Protein AF-A0A2M8GBT1-F1 (afdb_monomer_lite)

Structure (mmCIF, N/CA/C/O backbone):
data_AF-A0A2M8GBT1-F1
#
_entry.id   AF-A0A2M8GBT1-F1
#
loop_
_atom_site.group_PDB
_atom_site.id
_atom_site.type_symbol
_atom_site.label_atom_id
_atom_site.label_alt_id
_atom_site.label_comp_id
_atom_site.label_asym_id
_atom_site.label_entity_id
_atom_site.label_seq_id
_atom_site.pdbx_PDB_ins_code
_atom_site.Cartn_x
_atom_site.Cartn_y
_atom_site.Cartn_z
_atom_site.occupancy
_atom_site.B_iso_or_equiv
_atom_site.auth_seq_id
_atom_site.auth_comp_id
_atom_site.auth_asym_id
_atom_site.auth_atom_id
_atom_site.pdbx_PDB_model_num
ATOM 1 N N . LEU A 1 1 ? 0.405 2.127 -21.226 1.00 75.50 1 LEU A N 1
ATOM 2 C CA . LEU A 1 1 ? 1.006 2.205 -19.875 1.00 75.50 1 LEU A CA 1
ATOM 3 C C . LEU A 1 1 ? -0.031 2.572 -18.816 1.00 75.50 1 LEU A C 1
ATOM 5 O O . LEU A 1 1 ? -0.369 1.710 -18.023 1.00 75.50 1 LEU A O 1
ATOM 9 N N . TRP A 1 2 ? -0.563 3.800 -18.825 1.00 78.50 2 TRP A N 1
ATOM 10 C CA . TRP A 1 2 ? -1.449 4.311 -17.767 1.00 78.50 2 TRP A CA 1
ATOM 11 C C . TRP A 1 2 ? -2.732 3.501 -17.563 1.00 78.50 2 TRP A C 1
ATOM 13 O O . TRP A 1 2 ? -3.054 3.188 -16.425 1.00 78.50 2 TRP A O 1
ATOM 23 N N . GLU A 1 3 ? -3.402 3.089 -18.640 1.00 80.31 3 GLU A N 1
ATOM 24 C CA . GLU A 1 3 ? -4.624 2.271 -18.546 1.00 80.31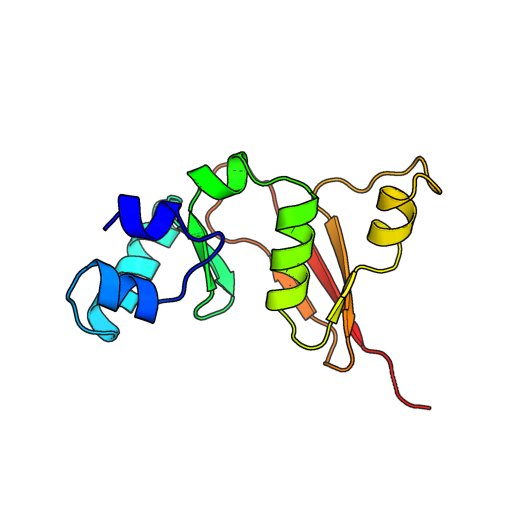 3 GLU A CA 1
ATOM 25 C C . GLU A 1 3 ? -4.373 0.926 -17.844 1.00 80.31 3 GLU A C 1
ATOM 27 O O . GLU A 1 3 ? -5.068 0.589 -16.895 1.00 80.31 3 GLU A O 1
ATOM 32 N N . LYS A 1 4 ? -3.276 0.235 -18.185 1.00 81.50 4 LYS A N 1
ATOM 33 C CA . LYS A 1 4 ? -2.888 -1.033 -17.539 1.00 81.50 4 LYS A CA 1
ATOM 34 C C . LYS A 1 4 ? -2.561 -0.888 -16.048 1.00 81.50 4 LYS A C 1
ATOM 36 O O . LYS A 1 4 ? -2.688 -1.847 -15.297 1.00 81.50 4 LYS A O 1
ATOM 41 N N . LEU A 1 5 ? -2.075 0.281 -15.625 1.00 82.19 5 LEU A N 1
ATOM 42 C CA . LEU A 1 5 ? -1.730 0.526 -14.223 1.00 82.19 5 LEU A CA 1
ATOM 43 C C . LEU A 1 5 ? -2.944 0.968 -13.396 1.00 82.19 5 LEU A C 1
ATOM 45 O O . LEU A 1 5 ? -2.978 0.684 -12.205 1.00 82.19 5 LEU A O 1
ATOM 49 N N . LYS A 1 6 ? -3.940 1.621 -14.011 1.00 83.50 6 LYS A N 1
ATOM 50 C CA . LYS A 1 6 ? -5.185 2.033 -13.339 1.00 83.50 6 LYS A CA 1
ATOM 51 C C . LYS A 1 6 ? -6.041 0.855 -12.878 1.00 83.50 6 LYS A C 1
ATOM 53 O O . LYS A 1 6 ? -6.753 0.979 -11.891 1.00 83.50 6 LYS A O 1
ATOM 58 N N . GLU A 1 7 ? -5.964 -0.272 -13.579 1.00 84.25 7 GLU A N 1
ATOM 59 C CA . GLU A 1 7 ? -6.699 -1.494 -13.230 1.00 84.25 7 GLU A CA 1
ATOM 60 C C . GLU A 1 7 ? -6.184 -2.157 -11.941 1.00 84.25 7 GLU A C 1
ATOM 62 O O . GLU A 1 7 ? -6.889 -2.962 -11.332 1.00 84.25 7 GLU A O 1
ATOM 67 N N . LYS A 1 8 ? -4.959 -1.832 -11.503 1.00 86.62 8 LYS A N 1
ATOM 68 C CA . LYS A 1 8 ? -4.327 -2.427 -10.321 1.00 86.62 8 LYS A CA 1
ATOM 69 C C . LYS A 1 8 ? -4.316 -1.448 -9.149 1.00 86.62 8 LYS A C 1
ATOM 71 O O . LYS A 1 8 ? -3.893 -0.307 -9.287 1.00 86.62 8 LYS A O 1
ATOM 76 N N . LEU A 1 9 ? -4.680 -1.935 -7.960 1.00 85.94 9 LEU A N 1
ATOM 77 C CA . LEU A 1 9 ? -4.644 -1.139 -6.724 1.00 85.94 9 LEU A CA 1
ATOM 78 C C . LEU A 1 9 ? -3.217 -0.697 -6.349 1.00 85.94 9 LEU A C 1
ATOM 80 O O . LEU A 1 9 ? -2.996 0.416 -5.882 1.00 85.94 9 LEU A O 1
ATOM 84 N N . PHE A 1 10 ? -2.245 -1.581 -6.556 1.00 89.50 10 PHE A N 1
ATOM 85 C CA . PHE A 1 10 ? -0.822 -1.317 -6.382 1.00 89.50 10 PHE A CA 1
ATOM 86 C C . PHE A 1 10 ? -0.031 -2.089 -7.435 1.00 89.50 10 PHE A C 1
ATOM 88 O O . PHE A 1 10 ? -0.515 -3.072 -8.000 1.00 89.50 10 PHE A O 1
ATOM 95 N N . PHE A 1 11 ? 1.191 -1.645 -7.697 1.00 91.50 11 PHE A N 1
ATOM 96 C CA . PHE A 1 11 ? 2.049 -2.237 -8.713 1.00 91.50 11 PHE A CA 1
ATOM 97 C C . PHE A 1 11 ? 3.524 -2.208 -8.304 1.00 91.50 11 PHE A C 1
ATOM 99 O O . PHE A 1 11 ? 3.974 -1.398 -7.484 1.00 91.50 11 PHE A O 1
ATOM 106 N N . SER A 1 12 ? 4.273 -3.129 -8.896 1.00 91.44 12 SER A N 1
ATOM 107 C CA . SER A 1 12 ? 5.716 -3.285 -8.751 1.00 91.44 12 SER A CA 1
ATOM 108 C C . SER A 1 12 ? 6.469 -2.622 -9.911 1.00 91.44 12 SER A C 1
ATOM 110 O O . SER A 1 12 ? 5.892 -2.209 -10.918 1.00 91.44 12 SER A O 1
ATOM 112 N N . THR A 1 13 ? 7.792 -2.530 -9.809 1.00 89.56 13 THR A N 1
ATOM 113 C CA . THR A 1 13 ? 8.652 -2.070 -10.910 1.00 89.56 13 THR A CA 1
ATOM 114 C C . THR A 1 13 ? 8.612 -3.027 -12.095 1.00 89.56 13 THR A C 1
ATOM 116 O O . THR A 1 13 ? 8.775 -2.590 -13.231 1.00 89.56 13 THR A O 1
ATOM 119 N N . GLU A 1 14 ? 8.368 -4.314 -11.845 1.00 89.38 14 GLU A N 1
ATOM 120 C CA . GLU A 1 14 ? 8.205 -5.331 -12.888 1.00 89.38 14 GLU A CA 1
ATOM 121 C C . GLU A 1 14 ? 6.909 -5.106 -13.669 1.00 89.38 14 GLU A C 1
ATOM 123 O O . GLU A 1 14 ? 6.915 -5.142 -14.895 1.00 89.38 14 GLU A O 1
ATOM 128 N N . ASP A 1 15 ? 5.814 -4.761 -12.984 1.00 89.50 15 ASP A N 1
ATOM 129 C CA . ASP A 1 15 ? 4.557 -4.388 -13.642 1.00 89.50 15 ASP A CA 1
ATOM 130 C C . ASP A 1 15 ? 4.734 -3.172 -14.559 1.00 89.50 15 ASP A C 1
ATOM 132 O O . ASP A 1 15 ? 4.188 -3.139 -15.662 1.00 89.50 15 ASP A O 1
ATOM 136 N N . VAL A 1 16 ? 5.525 -2.184 -14.129 1.00 89.06 16 VAL A N 1
ATOM 137 C CA . VAL A 1 16 ? 5.847 -1.005 -14.947 1.00 89.06 16 VAL A CA 1
ATOM 138 C C . VAL A 1 16 ? 6.703 -1.391 -16.148 1.00 89.06 16 VAL A C 1
ATOM 140 O O . VAL A 1 16 ? 6.413 -0.938 -17.253 1.00 89.06 16 VAL A O 1
ATOM 143 N N . ALA A 1 17 ? 7.717 -2.242 -15.960 1.00 89.62 17 ALA A N 1
ATOM 144 C CA . ALA A 1 17 ? 8.546 -2.747 -17.053 1.00 89.62 17 ALA A CA 1
ATOM 145 C C . ALA A 1 17 ? 7.690 -3.476 -18.104 1.00 89.62 17 ALA A C 1
ATOM 147 O O . ALA A 1 17 ? 7.750 -3.138 -19.286 1.00 89.62 17 ALA A O 1
ATOM 148 N N . ASN A 1 18 ? 6.808 -4.375 -17.657 1.00 88.31 18 ASN A N 1
ATOM 149 C CA . ASN A 1 18 ? 5.888 -5.133 -18.507 1.00 88.31 18 ASN A CA 1
ATOM 150 C C . ASN A 1 18 ? 4.874 -4.232 -19.227 1.00 88.31 18 ASN A C 1
ATOM 152 O O . ASN A 1 18 ? 4.570 -4.432 -20.403 1.00 88.31 18 ASN A O 1
ATOM 156 N N . ALA A 1 19 ? 4.339 -3.217 -18.547 1.00 87.25 19 ALA A N 1
ATOM 157 C CA . ALA A 1 19 ? 3.362 -2.305 -19.133 1.00 87.25 19 ALA A CA 1
ATOM 158 C C . ALA A 1 19 ? 3.984 -1.269 -20.089 1.00 87.25 19 ALA A C 1
ATOM 160 O O . ALA A 1 19 ? 3.268 -0.740 -20.947 1.00 87.25 19 ALA A O 1
ATOM 161 N N . ALA A 1 20 ? 5.276 -0.961 -19.928 1.00 83.38 20 ALA A N 1
ATOM 162 C CA . ALA A 1 20 ? 6.036 -0.035 -20.767 1.00 83.38 20 ALA A CA 1
ATOM 163 C C . ALA A 1 20 ? 6.837 -0.731 -21.885 1.00 83.38 20 ALA A C 1
ATOM 165 O O . ALA A 1 20 ? 7.283 -0.048 -22.801 1.00 83.38 20 ALA A O 1
ATOM 166 N N . GLY A 1 21 ? 7.012 -2.057 -21.824 1.00 81.62 21 GLY A N 1
ATOM 167 C CA . GLY A 1 21 ? 7.836 -2.821 -22.769 1.00 81.62 21 GLY A CA 1
ATOM 168 C C . GLY A 1 21 ? 9.344 -2.590 -22.601 1.00 81.62 21 GLY A C 1
ATOM 169 O O . GLY A 1 21 ? 10.082 -2.679 -23.576 1.00 81.62 21 GLY A O 1
ATOM 170 N N . GLY A 1 22 ? 9.796 -2.236 -21.391 1.00 80.44 22 GLY A N 1
ATOM 171 C CA . GLY A 1 22 ? 11.192 -1.886 -21.090 1.00 80.44 22 GLY A CA 1
ATOM 172 C C . GLY A 1 22 ? 11.902 -2.886 -20.171 1.00 80.44 22 GLY A C 1
ATOM 173 O O . GLY A 1 22 ? 11.320 -3.871 -19.725 1.00 80.44 22 GLY A O 1
ATOM 174 N N . THR A 1 23 ? 13.169 -2.611 -19.840 1.00 85.62 23 THR A N 1
ATOM 175 C CA . THR A 1 23 ? 13.955 -3.410 -18.877 1.00 85.62 23 THR A CA 1
ATOM 176 C C . THR A 1 23 ? 13.664 -3.003 -17.428 1.00 85.62 23 THR A C 1
ATOM 178 O O . THR A 1 23 ? 13.294 -1.856 -17.157 1.00 85.62 23 THR A O 1
ATOM 181 N N . GLY A 1 24 ? 13.892 -3.905 -16.465 1.00 83.94 24 GLY A N 1
ATOM 182 C CA . GLY A 1 24 ? 13.672 -3.626 -15.036 1.00 83.94 24 GLY A CA 1
ATOM 183 C C . GLY A 1 24 ? 14.480 -2.436 -14.492 1.00 83.94 24 GLY A C 1
ATOM 184 O O . GLY A 1 24 ? 14.008 -1.694 -13.629 1.00 83.94 24 GLY A O 1
ATOM 185 N N . GLU A 1 25 ? 15.672 -2.187 -15.032 1.00 86.12 25 GLU A N 1
ATOM 186 C CA . GLU A 1 25 ? 16.515 -1.038 -14.672 1.00 86.12 25 GLU A CA 1
ATOM 187 C C . GLU A 1 25 ? 15.901 0.284 -15.141 1.00 86.12 25 GLU A C 1
ATOM 189 O O . GLU A 1 25 ? 15.772 1.232 -14.360 1.00 86.12 25 GLU A O 1
ATOM 194 N N . SER A 1 26 ? 15.437 0.326 -16.394 1.00 87.06 26 SER A N 1
ATOM 195 C CA . SER A 1 26 ? 14.746 1.495 -16.942 1.00 87.06 26 SER A CA 1
ATOM 196 C C . SER A 1 26 ? 13.459 1.801 -16.166 1.00 87.06 26 SER A C 1
ATOM 198 O O . SER A 1 26 ? 13.188 2.960 -15.839 1.00 87.06 26 SER A O 1
ATOM 200 N N . ALA A 1 27 ? 12.720 0.761 -15.763 1.00 88.06 27 ALA A N 1
ATOM 201 C CA . ALA A 1 27 ? 11.511 0.887 -14.959 1.00 88.06 27 ALA A CA 1
ATOM 202 C C . ALA A 1 27 ? 11.800 1.411 -13.544 1.00 88.06 27 ALA A C 1
ATOM 204 O O . ALA A 1 27 ? 11.043 2.237 -13.034 1.00 88.06 27 ALA A O 1
ATOM 205 N N . ASN A 1 28 ? 12.912 1.012 -12.920 1.00 88.25 28 ASN A N 1
ATOM 206 C CA . ASN A 1 28 ? 13.334 1.545 -11.620 1.00 88.25 28 ASN A CA 1
ATOM 207 C C . ASN A 1 28 ? 13.628 3.050 -11.675 1.00 88.25 28 ASN A C 1
ATOM 209 O O . ASN A 1 28 ? 13.183 3.816 -10.807 1.00 88.25 28 ASN A O 1
ATOM 213 N N . VAL A 1 29 ? 14.352 3.489 -12.708 1.00 89.56 29 VAL A N 1
ATOM 214 C CA . VAL A 1 29 ? 14.639 4.912 -12.933 1.00 89.56 29 VAL A CA 1
ATOM 215 C C . VAL A 1 29 ? 13.342 5.673 -13.207 1.00 89.56 29 VAL A C 1
ATOM 217 O O . VAL A 1 29 ? 13.121 6.736 -12.623 1.00 89.56 29 VAL A O 1
ATOM 220 N N . PHE A 1 30 ? 12.453 5.111 -14.029 1.00 89.44 30 PHE A N 1
ATOM 221 C CA . PHE A 1 30 ? 11.135 5.674 -14.310 1.00 89.44 30 PHE A CA 1
ATOM 222 C C . PHE A 1 30 ? 10.316 5.840 -13.024 1.00 89.44 30 PHE A C 1
ATOM 224 O O . PHE A 1 30 ? 9.921 6.957 -12.692 1.00 89.44 30 PHE A O 1
ATOM 231 N N . CYS A 1 31 ? 10.154 4.781 -12.228 1.00 88.88 31 CYS A N 1
ATOM 232 C CA . CYS A 1 31 ? 9.418 4.831 -10.964 1.00 88.88 31 CYS A CA 1
ATOM 233 C C . CYS A 1 31 ? 9.990 5.886 -10.014 1.00 88.88 31 CYS A C 1
ATOM 235 O O . CYS A 1 31 ? 9.240 6.625 -9.385 1.00 88.88 31 CYS A O 1
ATOM 237 N N . SER A 1 32 ? 11.317 6.006 -9.943 1.00 88.31 32 SER A N 1
ATOM 238 C CA . SER A 1 32 ? 11.981 7.004 -9.100 1.00 88.31 32 SER A CA 1
ATOM 239 C C . SER A 1 32 ? 11.721 8.440 -9.569 1.00 88.31 32 SER A C 1
ATOM 241 O O . SER A 1 32 ? 11.491 9.322 -8.743 1.00 88.31 32 SER A O 1
ATOM 243 N N . ARG A 1 33 ? 11.720 8.690 -10.886 1.00 88.94 33 ARG A N 1
ATOM 244 C CA . ARG A 1 33 ? 11.405 10.009 -11.465 1.00 88.94 33 ARG A CA 1
ATOM 245 C C . ARG A 1 33 ? 9.948 10.400 -11.215 1.00 88.94 33 ARG A C 1
ATOM 247 O O . ARG A 1 33 ? 9.686 11.513 -10.766 1.00 88.94 33 ARG A O 1
ATOM 254 N N . TYR A 1 34 ? 9.009 9.487 -11.453 1.00 88.19 34 TYR A N 1
ATOM 255 C CA . TYR A 1 34 ? 7.582 9.751 -11.250 1.00 88.19 34 TYR A CA 1
ATOM 256 C C . TYR A 1 34 ? 7.193 9.817 -9.771 1.00 88.19 34 TYR A C 1
ATOM 258 O O . TYR A 1 34 ? 6.311 10.598 -9.419 1.00 88.19 34 TYR A O 1
ATOM 266 N N . ALA A 1 35 ? 7.907 9.103 -8.894 1.00 87.88 35 ALA A N 1
ATOM 267 C CA . ALA A 1 35 ? 7.748 9.253 -7.451 1.00 87.88 35 ALA A CA 1
ATOM 268 C C . ALA A 1 35 ? 8.199 10.632 -6.954 1.00 87.88 35 ALA A C 1
ATOM 270 O O . ALA A 1 35 ? 7.535 11.231 -6.115 1.00 87.88 35 ALA A O 1
ATOM 271 N N . LYS A 1 36 ? 9.281 11.189 -7.518 1.00 86.06 36 LYS A N 1
ATOM 272 C CA . LYS A 1 36 ? 9.691 12.576 -7.231 1.00 86.06 36 LYS A CA 1
ATOM 273 C C . LYS A 1 36 ? 8.674 13.608 -7.729 1.00 86.06 36 LYS A C 1
ATOM 275 O O . LYS A 1 36 ? 8.532 14.656 -7.113 1.00 86.06 36 LYS A O 1
ATOM 280 N N . LYS A 1 37 ? 7.978 13.325 -8.836 1.00 86.50 37 LYS A N 1
ATOM 281 C CA . LYS A 1 37 ? 6.940 14.208 -9.397 1.00 86.50 37 LYS A CA 1
ATOM 282 C C . LYS A 1 37 ? 5.628 14.186 -8.589 1.00 86.50 37 LYS A C 1
ATOM 284 O O . LYS A 1 37 ? 4.832 15.115 -8.721 1.00 86.50 37 LYS A O 1
ATOM 289 N N . GLY A 1 38 ? 5.422 13.148 -7.777 1.00 83.94 38 GLY A N 1
ATOM 290 C CA . GLY A 1 38 ? 4.225 12.916 -6.961 1.00 83.94 38 GLY A CA 1
ATOM 291 C C . GLY A 1 38 ? 3.147 12.060 -7.630 1.00 83.94 38 GLY A C 1
ATOM 292 O O . GLY A 1 38 ? 2.222 11.617 -6.969 1.00 83.94 38 GLY A O 1
ATOM 293 N N . THR A 1 39 ? 3.307 11.726 -8.915 1.00 87.88 39 THR A N 1
ATOM 294 C CA . THR A 1 39 ? 2.350 10.877 -9.649 1.00 87.88 39 THR A CA 1
ATOM 295 C C . THR A 1 39 ? 2.329 9.440 -9.123 1.00 87.88 39 THR A C 1
ATOM 297 O O . THR A 1 39 ? 1.290 8.780 -9.149 1.00 87.88 39 THR A O 1
ATOM 300 N N . PHE A 1 40 ? 3.485 8.942 -8.669 1.00 89.94 40 PHE A N 1
ATOM 301 C CA . PHE A 1 40 ? 3.600 7.646 -8.006 1.00 89.94 40 PHE A CA 1
ATOM 302 C C . PHE A 1 40 ? 3.870 7.839 -6.522 1.00 89.94 40 PHE A C 1
ATOM 304 O O . PHE A 1 40 ? 4.853 8.460 -6.128 1.00 89.94 40 PHE A O 1
ATOM 311 N N . ILE A 1 41 ? 3.038 7.225 -5.700 1.00 88.81 41 ILE A N 1
ATOM 312 C CA . ILE A 1 41 ? 3.203 7.204 -4.257 1.00 88.81 41 ILE A CA 1
ATOM 313 C C . ILE A 1 41 ? 3.951 5.928 -3.906 1.00 88.81 41 ILE A C 1
ATOM 315 O O . ILE A 1 41 ? 3.505 4.815 -4.196 1.00 88.81 41 ILE A O 1
ATOM 319 N N . LYS A 1 42 ? 5.126 6.089 -3.301 1.00 89.31 42 LYS A N 1
ATOM 320 C CA . LYS A 1 42 ? 5.961 4.967 -2.875 1.00 89.31 42 LYS A CA 1
ATOM 321 C C . LYS A 1 42 ? 5.646 4.628 -1.425 1.00 89.31 42 LYS A C 1
ATOM 323 O O . LYS A 1 42 ? 5.875 5.452 -0.543 1.00 89.31 42 LYS A O 1
ATOM 328 N N . LEU A 1 43 ? 5.210 3.393 -1.184 1.00 87.06 43 LEU A N 1
ATOM 329 C CA . LEU A 1 43 ? 4.923 2.890 0.167 1.00 87.06 43 LEU A CA 1
ATOM 330 C C . LEU A 1 43 ? 6.058 2.023 0.716 1.00 87.06 43 LEU A C 1
ATOM 332 O O . LEU A 1 43 ? 6.410 2.098 1.889 1.00 87.06 43 LEU A O 1
ATOM 336 N N . LYS A 1 44 ? 6.670 1.208 -0.151 1.00 87.56 44 LYS A N 1
ATOM 337 C CA . LYS A 1 44 ? 7.797 0.325 0.177 1.00 87.56 44 LYS A CA 1
ATOM 338 C C . LYS A 1 44 ? 8.686 0.149 -1.055 1.00 87.56 44 LYS A C 1
ATOM 340 O O . LYS A 1 44 ? 8.361 0.586 -2.159 1.00 87.56 44 LYS A O 1
ATOM 345 N N . LYS A 1 45 ? 9.860 -0.464 -0.885 1.00 86.62 45 LYS A N 1
ATOM 346 C CA . LYS A 1 45 ? 10.656 -0.939 -2.025 1.00 86.62 45 LYS A CA 1
ATOM 347 C C . LYS A 1 45 ? 9.787 -1.861 -2.888 1.00 86.62 45 LYS A C 1
ATOM 349 O O . LYS A 1 45 ? 9.174 -2.778 -2.353 1.00 86.62 45 LYS A O 1
ATOM 354 N N . ASN A 1 46 ? 9.778 -1.609 -4.195 1.00 89.00 46 ASN A N 1
ATOM 355 C CA . ASN A 1 46 ? 8.994 -2.361 -5.175 1.00 89.00 46 ASN A CA 1
ATOM 356 C C . ASN A 1 46 ? 7.464 -2.319 -4.956 1.00 89.00 46 ASN A C 1
ATOM 358 O O . ASN A 1 46 ? 6.761 -3.220 -5.396 1.00 89.00 46 ASN A O 1
ATOM 362 N N . PHE A 1 47 ? 6.950 -1.297 -4.259 1.00 90.12 47 PHE A N 1
ATOM 363 C CA . PHE A 1 47 ? 5.521 -1.157 -3.975 1.00 90.12 47 PHE A CA 1
ATOM 364 C C . PHE A 1 47 ? 5.069 0.291 -4.176 1.00 90.12 47 PHE A C 1
ATOM 366 O O . PHE A 1 47 ? 5.440 1.187 -3.402 1.00 90.12 47 PHE A O 1
ATOM 373 N N . TYR A 1 48 ? 4.273 0.501 -5.222 1.00 91.00 48 TYR A N 1
ATOM 374 C CA . TYR A 1 48 ? 3.844 1.812 -5.694 1.00 91.00 48 TYR A CA 1
ATOM 375 C C . TYR A 1 48 ? 2.335 1.849 -5.937 1.00 91.00 48 TYR A C 1
ATOM 377 O O . TYR A 1 48 ? 1.724 0.837 -6.278 1.00 91.00 48 TYR A O 1
ATOM 385 N N . ILE A 1 49 ? 1.750 3.033 -5.772 1.00 91.06 49 ILE A N 1
ATOM 386 C CA . ILE A 1 49 ? 0.341 3.331 -6.053 1.00 91.06 49 ILE A CA 1
ATOM 387 C C . ILE A 1 49 ? 0.275 4.611 -6.892 1.00 91.06 49 ILE A C 1
ATOM 389 O O . ILE A 1 49 ? 1.131 5.486 -6.755 1.00 91.06 49 ILE A O 1
ATOM 393 N N . LEU A 1 50 ? -0.711 4.730 -7.785 1.00 90.12 50 LEU A N 1
ATOM 394 C CA . LEU A 1 50 ? -0.960 5.992 -8.486 1.00 90.12 50 LEU A CA 1
ATOM 395 C C . LEU A 1 50 ? -1.653 6.990 -7.561 1.00 90.12 50 LEU A C 1
ATOM 397 O O . LEU A 1 50 ? -2.614 6.637 -6.887 1.00 90.12 50 LEU A O 1
ATOM 401 N N . GLU A 1 51 ? -1.244 8.253 -7.630 1.00 88.06 51 GLU A N 1
ATOM 402 C CA . GLU A 1 51 ? -1.895 9.374 -6.934 1.00 88.06 51 GLU A CA 1
ATOM 403 C C . GLU A 1 51 ? -3.419 9.397 -7.153 1.00 88.06 51 GLU A C 1
ATOM 405 O O . GLU A 1 51 ? -4.187 9.457 -6.200 1.00 88.06 51 GLU A O 1
ATOM 410 N N . GLN A 1 52 ? -3.872 9.197 -8.394 1.00 87.06 52 GLN A N 1
ATOM 411 C CA . GLN A 1 52 ? -5.302 9.169 -8.733 1.00 87.06 52 GLN A CA 1
ATOM 412 C C . GLN A 1 52 ? -6.082 8.029 -8.063 1.00 87.06 52 GLN A C 1
ATOM 414 O O . GLN A 1 52 ? -7.269 8.177 -7.783 1.00 87.06 52 GLN A O 1
ATOM 419 N N . ILE A 1 53 ? -5.441 6.874 -7.865 1.00 88.19 53 ILE A N 1
ATOM 420 C CA . ILE A 1 53 ? -6.061 5.731 -7.183 1.00 88.19 53 ILE A CA 1
ATOM 421 C C . ILE A 1 53 ? -6.073 6.011 -5.687 1.00 88.19 53 ILE A C 1
ATOM 423 O O . ILE A 1 53 ? -7.093 5.821 -5.043 1.00 88.19 53 ILE A O 1
ATOM 427 N N . TRP A 1 54 ? -4.967 6.529 -5.157 1.00 86.94 54 TRP A N 1
ATOM 428 C CA . TRP A 1 54 ? -4.827 6.875 -3.751 1.00 86.94 54 TRP A CA 1
ATOM 429 C C . TRP A 1 54 ? -5.899 7.841 -3.251 1.00 86.94 54 TRP A C 1
ATOM 431 O O . TRP A 1 54 ? -6.491 7.597 -2.207 1.00 86.94 54 TRP A O 1
ATOM 441 N N . GLU A 1 55 ? -6.185 8.902 -4.007 1.00 84.56 55 GLU A N 1
ATOM 442 C CA . GLU A 1 55 ? -7.236 9.871 -3.664 1.00 84.56 55 GLU A CA 1
ATOM 443 C C . GLU A 1 55 ? -8.644 9.261 -3.684 1.00 84.56 55 GLU A C 1
ATOM 445 O O . GLU A 1 55 ? -9.548 9.750 -3.010 1.00 84.56 55 GLU A O 1
ATOM 450 N N . ARG A 1 56 ? -8.840 8.189 -4.459 1.00 87.56 56 ARG A N 1
ATOM 451 C CA . ARG A 1 56 ? -10.118 7.477 -4.588 1.00 87.56 56 ARG A CA 1
ATOM 452 C C . ARG A 1 56 ? -10.202 6.237 -3.701 1.00 87.56 56 ARG A C 1
ATOM 454 O O . ARG A 1 56 ? -11.267 5.625 -3.644 1.00 87.56 56 ARG A O 1
ATOM 461 N N . CYS A 1 57 ? -9.108 5.862 -3.037 1.00 87.12 57 CYS A N 1
ATOM 462 C CA . CYS A 1 57 ? -9.041 4.653 -2.235 1.00 87.12 57 CYS A CA 1
ATOM 463 C C . CYS A 1 57 ? -10.046 4.722 -1.090 1.00 87.12 57 CYS A C 1
ATOM 465 O O . CYS A 1 57 ? -10.065 5.641 -0.271 1.00 87.12 57 CYS A O 1
ATOM 467 N N . THR A 1 58 ? -10.847 3.674 -0.995 1.00 88.56 58 THR A N 1
ATOM 468 C CA . THR A 1 58 ? -11.731 3.449 0.141 1.00 88.56 58 THR A CA 1
ATOM 469 C C . THR A 1 58 ? -10.953 2.884 1.331 1.00 88.56 58 THR A C 1
ATOM 471 O O . THR A 1 58 ? -9.883 2.288 1.190 1.00 88.56 58 THR A O 1
ATOM 474 N N . GLN A 1 59 ? -11.530 2.976 2.531 1.00 85.56 59 GLN A N 1
ATOM 475 C CA . GLN A 1 59 ? -10.947 2.388 3.746 1.00 85.56 59 GLN A CA 1
ATOM 476 C C . GLN A 1 59 ? -10.612 0.891 3.578 1.00 85.56 59 GLN A C 1
ATOM 478 O O . GLN A 1 59 ? -9.559 0.424 4.009 1.00 85.56 59 GLN A O 1
ATOM 483 N N . ARG A 1 60 ? -11.480 0.132 2.893 1.00 87.81 60 ARG A N 1
ATOM 484 C CA . ARG A 1 60 ? -11.268 -1.301 2.620 1.00 87.81 60 ARG A CA 1
ATOM 485 C C . ARG A 1 60 ? -10.055 -1.555 1.728 1.00 87.81 60 ARG A C 1
ATOM 487 O O . ARG A 1 60 ? -9.385 -2.574 1.878 1.00 87.81 60 ARG A O 1
ATOM 494 N N . GLU A 1 61 ? -9.772 -0.661 0.790 1.00 90.44 61 GLU A N 1
ATOM 495 C CA . GLU A 1 61 ? -8.590 -0.762 -0.063 1.00 90.44 61 GLU A CA 1
ATOM 496 C C . GLU A 1 61 ? -7.319 -0.441 0.716 1.00 90.44 61 GLU A C 1
ATOM 498 O O . GLU A 1 61 ? -6.332 -1.165 0.581 1.00 90.44 61 GLU A O 1
ATOM 503 N N . PHE A 1 62 ? -7.363 0.540 1.620 1.00 87.88 62 PHE A N 1
ATOM 504 C CA . PHE A 1 62 ? -6.258 0.789 2.543 1.00 87.88 62 PHE A CA 1
ATOM 505 C C . PHE A 1 62 ? -5.981 -0.392 3.470 1.00 87.88 62 PHE A C 1
ATOM 507 O O . PHE A 1 62 ? -4.819 -0.731 3.679 1.00 87.88 62 PHE A O 1
ATOM 514 N N . PHE A 1 63 ? -7.013 -1.095 3.940 1.00 88.94 63 PHE A N 1
ATOM 515 C CA . PHE A 1 63 ? -6.829 -2.343 4.684 1.00 88.94 63 PHE A CA 1
ATOM 516 C C . PHE A 1 63 ? -6.115 -3.419 3.860 1.00 88.94 63 PHE A C 1
ATOM 518 O O . PHE A 1 63 ? -5.214 -4.089 4.366 1.00 88.94 63 PHE A O 1
ATOM 525 N N . LYS A 1 64 ? -6.459 -3.567 2.573 1.00 90.06 64 LYS A N 1
ATOM 526 C CA . LYS A 1 64 ? -5.737 -4.483 1.676 1.00 90.06 64 L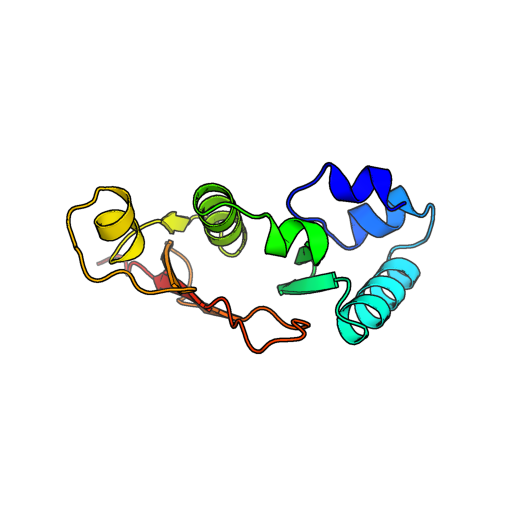YS A CA 1
ATOM 527 C C . LYS A 1 64 ? -4.272 -4.068 1.546 1.00 90.06 64 LYS A C 1
ATOM 529 O O . LYS A 1 64 ? -3.392 -4.904 1.722 1.00 90.06 64 LYS A O 1
ATOM 534 N N . ILE A 1 65 ? -4.010 -2.788 1.282 1.00 89.44 65 ILE A N 1
ATOM 535 C CA . ILE A 1 65 ? -2.651 -2.247 1.145 1.00 89.44 65 ILE A CA 1
ATOM 536 C C . ILE A 1 65 ? -1.833 -2.495 2.419 1.00 89.44 65 ILE A C 1
ATOM 538 O O . ILE A 1 65 ? -0.714 -2.998 2.332 1.00 89.44 65 ILE A O 1
ATOM 542 N N . ALA A 1 66 ? -2.397 -2.207 3.594 1.00 87.31 66 ALA A N 1
ATOM 543 C CA . ALA A 1 66 ? -1.750 -2.441 4.881 1.00 87.31 66 ALA A CA 1
ATOM 544 C C . ALA A 1 66 ? -1.372 -3.918 5.074 1.00 87.31 66 ALA A C 1
ATOM 546 O O . ALA A 1 66 ? -0.225 -4.209 5.414 1.00 87.31 66 ALA A O 1
ATOM 547 N N . ASN A 1 67 ? -2.279 -4.845 4.745 1.00 88.81 67 ASN A N 1
ATOM 548 C CA . ASN A 1 67 ? -1.992 -6.279 4.817 1.00 88.81 67 ASN A CA 1
ATOM 549 C C . ASN A 1 67 ? -0.854 -6.703 3.867 1.00 88.81 67 ASN A C 1
ATOM 551 O O . ASN A 1 67 ? 0.017 -7.493 4.239 1.00 88.81 67 ASN A O 1
ATOM 555 N N . PHE A 1 68 ? -0.823 -6.165 2.642 1.00 88.94 68 PHE A N 1
ATOM 556 C CA . PHE A 1 68 ? 0.211 -6.500 1.653 1.00 88.94 68 PHE A CA 1
ATOM 557 C C . PHE A 1 68 ? 1.590 -5.906 1.967 1.00 88.94 68 PHE A C 1
ATOM 559 O O . PHE A 1 68 ? 2.607 -6.466 1.549 1.00 88.94 68 PHE A O 1
ATOM 566 N N . LEU A 1 69 ? 1.668 -4.804 2.718 1.00 87.50 69 LEU A N 1
ATOM 567 C CA . LEU A 1 69 ? 2.954 -4.205 3.090 1.00 87.50 69 LEU A CA 1
ATOM 568 C C . LEU A 1 69 ? 3.788 -5.117 3.999 1.00 87.50 69 LEU A C 1
ATOM 570 O O . LEU A 1 69 ? 5.028 -5.117 3.904 1.00 87.50 69 LEU A O 1
ATOM 574 N N . GLN A 1 70 ? 3.125 -5.931 4.824 1.00 84.56 70 GLN A N 1
ATOM 575 C CA . GLN A 1 70 ? 3.767 -6.835 5.772 1.00 84.56 70 GLN A CA 1
ATOM 576 C C . GLN A 1 70 ? 3.027 -8.172 5.875 1.00 84.56 70 GLN A C 1
ATOM 578 O O . GLN A 1 70 ? 2.132 -8.335 6.686 1.00 84.56 70 GLN A O 1
ATOM 583 N N . VAL A 1 71 ? 3.430 -9.171 5.092 1.00 86.06 71 VAL A N 1
ATOM 584 C CA . VAL A 1 71 ? 2.807 -10.508 5.115 1.00 86.06 71 VAL A CA 1
ATOM 585 C C . VAL A 1 71 ? 3.569 -11.461 6.065 1.00 86.06 71 VAL A C 1
ATOM 587 O O . VAL A 1 71 ? 4.807 -11.484 6.021 1.00 86.06 71 VAL A O 1
ATOM 590 N N . PRO A 1 72 ? 2.890 -12.291 6.889 1.00 86.31 72 PRO A N 1
ATOM 591 C CA . PRO A 1 72 ? 1.447 -12.311 7.155 1.00 86.31 72 PRO A CA 1
ATOM 592 C C . PRO A 1 72 ? 1.049 -11.238 8.181 1.00 86.31 72 PRO A C 1
ATOM 594 O O . PRO A 1 72 ? 1.637 -11.175 9.261 1.00 86.31 72 PRO A O 1
ATOM 597 N N . SER A 1 73 ? 0.039 -10.425 7.867 1.00 87.06 73 SER A N 1
ATOM 598 C CA . SER A 1 73 ? -0.578 -9.483 8.809 1.00 87.06 73 SER A CA 1
ATOM 599 C C . SER A 1 73 ? -2.092 -9.437 8.646 1.00 87.06 73 SER A C 1
ATOM 601 O O . SER A 1 73 ? -2.631 -9.859 7.620 1.00 87.06 73 SER A O 1
ATOM 603 N N . TYR A 1 74 ? -2.765 -8.949 9.686 1.00 89.62 74 TYR A N 1
ATOM 604 C CA . TYR A 1 74 ? -4.200 -8.694 9.697 1.00 89.62 74 TYR A CA 1
ATOM 605 C C . TYR A 1 74 ? -4.503 -7.347 10.363 1.00 89.62 74 TYR A C 1
ATOM 607 O O . TYR A 1 74 ? -3.765 -6.899 11.244 1.00 89.62 74 TYR A O 1
ATOM 615 N N . ILE A 1 75 ? -5.599 -6.705 9.954 1.00 90.44 75 ILE A N 1
ATOM 616 C CA . ILE A 1 75 ? -6.072 -5.437 10.532 1.00 90.44 75 ILE A CA 1
ATOM 617 C C . ILE A 1 75 ? -6.592 -5.676 11.948 1.00 90.44 75 ILE A C 1
ATOM 619 O O . ILE A 1 75 ? -7.397 -6.580 12.165 1.00 90.44 75 ILE A O 1
ATOM 623 N N . SER A 1 76 ? -6.142 -4.865 12.905 1.00 88.31 76 SER A N 1
ATOM 624 C CA . SER A 1 76 ? -6.469 -5.038 14.325 1.00 88.31 76 SER A CA 1
ATOM 625 C C . SER A 1 76 ? -6.519 -3.694 15.068 1.00 88.31 76 SER A C 1
ATOM 627 O O . SER A 1 76 ? -6.607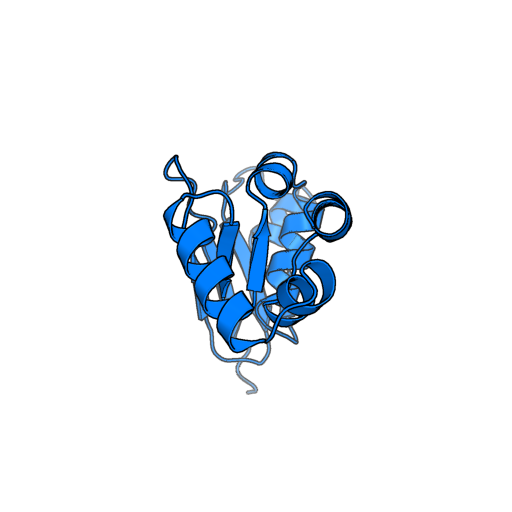 -2.636 14.442 1.00 88.31 76 SER A O 1
ATOM 629 N N . CYS A 1 77 ? -6.487 -3.741 16.403 1.00 88.56 77 CYS A N 1
ATOM 630 C CA . CYS A 1 77 ? -6.379 -2.589 17.300 1.00 88.56 77 CYS A CA 1
ATOM 631 C C . CYS A 1 77 ? -7.466 -1.534 17.025 1.00 88.56 77 CYS A C 1
ATOM 633 O O . CYS A 1 77 ? -8.645 -1.878 16.889 1.00 88.56 77 CYS A O 1
ATOM 635 N N . MET A 1 78 ? -7.094 -0.252 16.949 1.00 88.56 78 MET A N 1
ATOM 636 C CA . MET A 1 78 ? -8.063 0.825 16.768 1.00 88.56 78 MET A CA 1
ATOM 637 C C . MET A 1 78 ? -8.749 0.746 15.403 1.00 88.56 78 MET A C 1
ATOM 639 O O . MET A 1 78 ? -9.930 1.065 15.288 1.00 88.56 78 MET A O 1
ATOM 643 N N . SER A 1 79 ? -8.045 0.269 14.371 1.00 88.94 79 SER A N 1
ATOM 644 C CA . SER A 1 79 ? -8.610 0.132 13.026 1.00 88.94 79 SER A CA 1
ATOM 645 C C . SER A 1 79 ? -9.752 -0.885 12.976 1.00 88.94 79 SER A C 1
ATOM 647 O O . SER A 1 79 ? -10.764 -0.622 12.330 1.00 88.94 79 SER A O 1
ATOM 649 N N . ALA A 1 80 ? -9.640 -2.008 13.693 1.00 90.62 80 ALA A N 1
ATOM 650 C CA . ALA A 1 80 ? -10.723 -2.990 13.784 1.00 90.62 80 ALA A CA 1
ATOM 651 C C . ALA A 1 80 ? -11.911 -2.462 14.607 1.00 90.62 80 ALA A C 1
ATOM 653 O O . ALA A 1 80 ? -13.053 -2.549 14.161 1.00 90.62 80 ALA A O 1
ATOM 654 N N . LEU A 1 81 ? -11.647 -1.860 15.772 1.00 91.12 81 LEU A N 1
ATOM 655 C CA . LEU A 1 81 ? -12.684 -1.266 16.628 1.00 91.12 81 LEU A CA 1
ATOM 656 C C . LEU A 1 81 ? -13.473 -0.177 15.888 1.00 91.12 81 LEU A C 1
ATOM 658 O O . LEU A 1 81 ? -14.701 -0.144 15.954 1.00 91.12 81 LEU A O 1
ATOM 662 N N . SER A 1 82 ? -12.761 0.687 15.160 1.00 90.38 82 SER A N 1
ATOM 663 C CA . SER A 1 82 ? -13.339 1.747 14.333 1.00 90.38 82 SER A CA 1
ATOM 664 C C . SER A 1 82 ? -14.189 1.172 13.198 1.00 90.38 82 SER A C 1
ATOM 666 O O . SER A 1 82 ? -15.312 1.625 12.994 1.00 90.38 82 SER A O 1
ATOM 668 N N . TYR A 1 83 ? -13.707 0.130 12.509 1.00 89.25 83 TYR A N 1
ATOM 669 C CA . TYR A 1 83 ? -14.452 -0.523 11.428 1.00 89.25 83 TYR A CA 1
ATOM 670 C C . TYR A 1 83 ? -15.779 -1.142 11.892 1.00 89.25 83 TYR A C 1
ATOM 672 O O . TYR A 1 83 ? -16.773 -1.062 11.175 1.00 89.25 83 TYR A O 1
ATOM 680 N N . TYR A 1 84 ? -15.815 -1.728 13.093 1.00 91.25 84 TYR A N 1
ATOM 681 C CA . TYR A 1 84 ? -17.036 -2.300 13.673 1.00 91.25 84 TYR A CA 1
ATOM 682 C C . TYR A 1 84 ? -17.911 -1.280 14.419 1.00 91.25 84 TYR A C 1
ATOM 684 O O . TYR A 1 84 ? -18.928 -1.661 14.994 1.00 91.25 84 TYR A O 1
ATOM 692 N N . GLY A 1 85 ? -17.538 0.004 14.432 1.00 89.88 85 GLY A N 1
ATOM 693 C CA . GLY A 1 85 ? -18.299 1.050 15.120 1.00 89.88 85 GLY A CA 1
ATOM 694 C C . GLY A 1 85 ? -18.286 0.936 16.648 1.00 89.88 85 GLY A C 1
ATOM 695 O O . GLY A 1 85 ? -19.146 1.509 17.309 1.00 89.88 85 GLY A O 1
ATOM 696 N N . ILE A 1 86 ? -17.322 0.205 17.219 1.00 90.94 86 ILE A N 1
ATOM 697 C CA . ILE A 1 86 ? -17.191 0.008 18.673 1.00 90.94 86 ILE A CA 1
ATOM 698 C C . ILE A 1 86 ? -16.642 1.275 19.346 1.00 90.94 86 ILE A C 1
ATOM 700 O O . ILE A 1 86 ? -16.949 1.553 20.502 1.00 90.94 86 ILE A O 1
ATOM 704 N N . THR A 1 87 ? -15.841 2.062 18.624 1.00 87.06 87 THR A N 1
ATOM 705 C CA . THR A 1 87 ? -15.289 3.338 19.098 1.00 87.06 87 THR A CA 1
ATOM 706 C C . THR A 1 87 ? -15.716 4.497 18.204 1.00 87.06 87 THR A C 1
ATOM 708 O O . THR A 1 87 ? -15.781 4.364 16.981 1.00 87.06 87 THR A O 1
ATOM 711 N N . THR A 1 88 ? -15.963 5.657 18.813 1.00 83.00 88 THR A N 1
ATOM 712 C CA . THR A 1 88 ? -16.226 6.928 18.118 1.00 83.00 88 THR A CA 1
ATOM 713 C C . THR A 1 88 ? -14.946 7.720 17.841 1.00 83.00 88 THR A C 1
ATOM 715 O O . THR A 1 88 ? -14.950 8.647 17.031 1.00 83.00 88 THR A O 1
ATOM 718 N N . GLN A 1 89 ? -13.828 7.354 18.476 1.00 81.00 89 GLN A N 1
ATOM 719 C CA . GLN A 1 89 ? -12.522 7.975 18.256 1.00 81.00 89 GLN A CA 1
ATOM 720 C C . GLN A 1 89 ? -11.851 7.360 17.030 1.00 81.00 89 GLN A C 1
ATOM 722 O O . GLN A 1 89 ? -11.112 6.379 17.109 1.00 81.00 89 GLN A O 1
ATOM 727 N N . ILE A 1 90 ? -12.130 7.954 15.871 1.00 76.38 90 ILE A N 1
ATOM 728 C CA . ILE A 1 90 ? -11.574 7.524 14.590 1.00 76.38 90 ILE A CA 1
ATOM 729 C C . ILE A 1 90 ? -10.235 8.230 14.366 1.00 76.38 90 ILE A C 1
ATOM 731 O O . ILE A 1 90 ? -10.183 9.440 14.135 1.00 76.38 90 ILE A O 1
ATOM 735 N N . GLN A 1 91 ? -9.144 7.463 14.402 1.00 77.06 91 GLN A N 1
ATOM 736 C CA . GLN A 1 91 ? -7.847 7.944 13.935 1.00 77.06 91 GLN A CA 1
ATOM 737 C C . GLN A 1 91 ? -7.899 8.092 12.408 1.00 77.06 91 GLN A C 1
ATOM 739 O O . GLN A 1 91 ? -8.117 7.118 11.687 1.00 77.06 91 GLN A O 1
ATOM 744 N N . ARG A 1 92 ? -7.739 9.320 11.908 1.00 79.19 92 ARG A N 1
ATOM 745 C CA . ARG A 1 92 ? -7.662 9.586 10.465 1.00 79.19 92 ARG A CA 1
ATOM 746 C C . ARG A 1 92 ? -6.281 9.200 9.951 1.00 79.19 92 ARG A C 1
ATOM 748 O O . ARG A 1 92 ? -5.293 9.430 10.642 1.00 79.19 92 ARG A O 1
ATOM 755 N N . ASP A 1 93 ? -6.232 8.623 8.753 1.00 79.94 93 ASP A N 1
ATOM 756 C CA . ASP A 1 93 ? -4.982 8.314 8.043 1.00 79.94 93 ASP A CA 1
ATOM 757 C C . ASP A 1 93 ? -4.015 7.377 8.801 1.00 79.94 93 ASP A C 1
ATOM 759 O O . ASP A 1 93 ? -2.818 7.300 8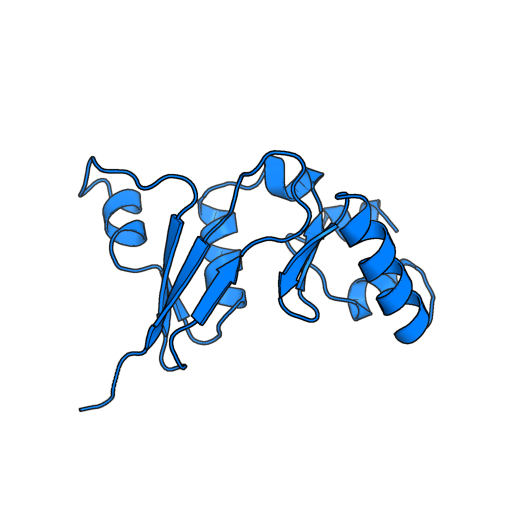.504 1.00 79.94 93 ASP A O 1
ATOM 763 N N . TRP A 1 94 ? -4.547 6.620 9.766 1.00 83.88 94 TRP A N 1
ATOM 764 C CA . TRP A 1 94 ? -3.796 5.695 10.607 1.00 83.88 94 TRP A CA 1
ATOM 765 C C . TRP A 1 94 ? -4.391 4.292 10.535 1.00 83.88 94 TRP A C 1
ATOM 767 O O . TRP A 1 94 ? -5.564 4.073 10.848 1.00 83.88 94 TRP A O 1
ATOM 777 N N . TYR A 1 95 ? -3.564 3.334 10.124 1.00 88.00 95 TYR A N 1
ATOM 778 C CA . TYR A 1 95 ? -3.976 1.950 9.930 1.00 88.00 95 TYR A CA 1
ATOM 779 C C . TYR A 1 95 ? -3.077 1.014 10.728 1.00 88.00 95 TYR A C 1
ATOM 781 O O . TYR A 1 95 ? -1.864 0.948 10.520 1.00 88.00 95 TYR A O 1
ATOM 789 N N . GLU A 1 96 ? -3.692 0.265 11.634 1.00 88.06 96 GLU A N 1
ATOM 790 C CA . GLU A 1 96 ? -3.007 -0.648 12.536 1.00 88.06 96 GLU A CA 1
ATOM 791 C C . GLU A 1 96 ? -3.237 -2.091 12.117 1.00 88.06 96 GLU A C 1
ATOM 793 O O . GLU A 1 96 ? -4.347 -2.536 11.810 1.00 88.06 96 GLU A O 1
ATOM 798 N N . SER A 1 97 ? -2.142 -2.837 12.120 1.00 88.25 97 SER A N 1
ATOM 799 C CA . SER A 1 97 ? -2.123 -4.255 11.807 1.00 88.25 97 SER A CA 1
ATOM 800 C C . SER A 1 97 ? -1.269 -5.006 12.817 1.00 88.25 97 SER A C 1
ATOM 802 O O . SER A 1 97 ? -0.345 -4.462 13.424 1.00 88.25 97 SER A O 1
ATOM 804 N N . ILE A 1 98 ? -1.563 -6.286 12.986 1.00 88.69 98 ILE A N 1
ATOM 805 C CA . ILE A 1 98 ? -0.757 -7.200 13.785 1.00 88.69 98 ILE A CA 1
ATOM 806 C C . ILE A 1 98 ? -0.124 -8.219 12.843 1.00 88.69 98 ILE A C 1
ATOM 808 O O . ILE A 1 98 ? -0.760 -8.692 11.901 1.00 88.69 98 ILE A O 1
ATOM 812 N N . SER A 1 99 ? 1.144 -8.549 13.080 1.00 87.81 99 SER A N 1
ATOM 813 C CA . SER A 1 99 ? 1.868 -9.557 12.304 1.00 87.81 99 SER A CA 1
ATOM 814 C C . SER A 1 99 ? 2.788 -10.397 13.176 1.00 87.81 99 SER A C 1
ATOM 816 O O . SER A 1 99 ? 3.151 -10.006 14.279 1.00 87.81 99 SER A O 1
ATOM 818 N N . LEU A 1 100 ? 3.252 -11.516 12.626 1.00 85.75 100 LEU A N 1
ATOM 819 C CA . LEU A 1 100 ? 4.336 -12.312 13.215 1.00 85.75 100 LEU A CA 1
ATOM 820 C C . LEU A 1 100 ? 5.728 -11.715 12.944 1.00 85.75 100 LEU A C 1
ATOM 822 O O . LEU A 1 100 ? 6.735 -12.169 13.479 1.00 85.75 100 LEU A O 1
ATOM 826 N N . ARG A 1 101 ? 5.811 -10.722 12.055 1.00 84.31 101 ARG A N 1
ATOM 827 C CA . ARG A 1 101 ? 7.058 -10.069 11.649 1.00 84.31 101 ARG A CA 1
ATOM 828 C C . ARG A 1 101 ? 7.370 -8.897 12.581 1.00 84.31 101 ARG A C 1
ATOM 830 O O . ARG A 1 101 ? 6.480 -8.362 13.237 1.00 84.31 101 ARG A O 1
ATOM 837 N N . ARG A 1 102 ? 8.637 -8.463 12.578 1.00 80.56 102 ARG A N 1
ATOM 838 C CA . ARG A 1 102 ? 9.100 -7.296 13.341 1.00 80.56 102 ARG A CA 1
ATOM 839 C C . ARG A 1 102 ? 8.223 -6.082 13.073 1.00 80.56 102 ARG A C 1
ATOM 841 O O . ARG A 1 102 ? 7.905 -5.798 11.919 1.00 80.56 102 ARG A O 1
ATOM 848 N N . SER A 1 103 ? 7.888 -5.359 14.137 1.00 83.25 103 SER A N 1
ATOM 849 C CA . SER A 1 103 ? 7.096 -4.143 14.031 1.00 83.25 103 SER A CA 1
ATOM 850 C C . SER A 1 103 ? 7.731 -3.160 13.049 1.00 83.25 103 SER A C 1
ATOM 852 O O . SER A 1 103 ? 8.938 -2.907 13.109 1.00 83.25 103 SER A O 1
ATOM 854 N N . ALA A 1 104 ? 6.922 -2.612 12.148 1.00 84.06 104 ALA A N 1
ATOM 855 C CA . ALA A 1 104 ? 7.365 -1.659 11.142 1.00 84.06 104 ALA A CA 1
ATOM 856 C C . ALA A 1 104 ? 6.363 -0.516 11.026 1.00 84.06 104 ALA A C 1
ATOM 858 O O . ALA A 1 104 ? 5.168 -0.691 11.264 1.00 84.06 104 ALA A O 1
ATOM 859 N N . LYS A 1 105 ? 6.878 0.653 10.651 1.00 85.31 105 LYS A N 1
ATOM 860 C CA . LYS A 1 105 ? 6.081 1.824 10.315 1.00 85.31 105 LYS A CA 1
ATOM 861 C C . LYS A 1 105 ? 6.336 2.167 8.855 1.00 85.31 105 LYS A C 1
ATOM 863 O O . LYS A 1 105 ? 7.486 2.380 8.467 1.00 85.31 105 LYS A O 1
ATOM 868 N N . PHE A 1 106 ? 5.278 2.204 8.058 1.00 84.44 106 PHE A N 1
ATOM 869 C CA . PHE A 1 106 ? 5.344 2.638 6.668 1.00 84.44 106 PHE A CA 1
ATOM 870 C C . PHE A 1 106 ? 4.751 4.033 6.550 1.00 84.44 106 PHE A C 1
ATOM 872 O O . PHE A 1 106 ? 3.695 4.311 7.113 1.00 84.44 106 PHE A O 1
ATOM 879 N N . GLU A 1 107 ? 5.454 4.883 5.812 1.00 82.50 107 GLU A N 1
ATOM 880 C CA . GLU A 1 107 ? 5.040 6.238 5.475 1.00 82.50 107 GLU A CA 1
ATOM 881 C C . GLU A 1 107 ? 5.031 6.375 3.953 1.00 82.50 107 GLU A C 1
ATOM 883 O O . GLU A 1 107 ? 6.008 6.041 3.271 1.00 82.50 107 GLU A O 1
ATOM 888 N N . ALA A 1 108 ? 3.908 6.859 3.427 1.00 80.56 108 ALA A N 1
ATOM 889 C CA . ALA A 1 108 ? 3.740 7.128 2.011 1.00 80.56 108 ALA A CA 1
ATOM 890 C C . ALA A 1 108 ? 4.592 8.328 1.577 1.00 80.56 108 ALA A C 1
ATOM 892 O O . ALA A 1 108 ? 4.396 9.449 2.037 1.00 80.56 108 ALA A O 1
ATOM 893 N N . LYS A 1 109 ? 5.535 8.102 0.657 1.00 71.25 109 LYS A N 1
ATOM 894 C CA . LYS A 1 109 ? 6.384 9.161 0.093 1.00 71.25 109 LYS A CA 1
ATOM 895 C C . LYS A 1 109 ? 5.852 9.604 -1.267 1.00 71.25 109 LYS A C 1
ATOM 897 O O . LYS A 1 109 ? 5.582 8.757 -2.119 1.00 71.25 109 LYS A O 1
ATOM 902 N N . GLY A 1 110 ? 5.791 10.920 -1.486 1.00 64.06 110 GLY A N 1
ATOM 903 C CA . GLY A 1 110 ? 5.429 11.526 -2.777 1.00 64.06 110 GLY A CA 1
ATOM 904 C C . GLY A 1 110 ? 4.104 12.294 -2.799 1.00 64.06 110 GLY A C 1
ATOM 905 O O . GLY A 1 110 ? 3.730 12.791 -3.852 1.00 64.06 110 GLY A O 1
ATOM 906 N N . LEU A 1 111 ? 3.407 12.428 -1.669 1.00 62.62 111 LEU A N 1
ATOM 907 C CA . LEU A 1 111 ? 2.128 13.138 -1.607 1.00 62.62 111 LEU A CA 1
ATOM 908 C C . LEU A 1 111 ? 2.311 14.660 -1.619 1.00 62.62 111 LEU A C 1
ATOM 910 O O . LEU A 1 111 ? 3.005 15.221 -0.768 1.00 62.62 111 LEU A O 1
ATOM 914 N N . LYS A 1 112 ? 1.639 15.340 -2.554 1.00 54.22 112 LYS A N 1
ATOM 915 C CA . LYS A 1 112 ? 1.493 16.801 -2.558 1.00 54.22 112 LYS A CA 1
ATOM 916 C C . LYS A 1 112 ? 0.356 17.194 -1.611 1.00 54.22 112 LYS A C 1
ATOM 918 O O . LYS A 1 112 ? -0.753 17.449 -2.052 1.00 54.22 112 LYS A O 1
ATOM 923 N N . GLY A 1 113 ? 0.610 17.201 -0.304 1.00 47.94 113 GLY A N 1
ATOM 924 C CA . GLY A 1 113 ? -0.429 17.611 0.655 1.00 47.94 113 GLY A CA 1
ATOM 925 C C . GLY A 1 113 ? -0.266 17.176 2.108 1.00 47.94 113 GLY A C 1
ATOM 926 O O . GLY A 1 113 ? -1.159 17.431 2.903 1.00 47.94 113 GLY A O 1
ATOM 927 N N . GLY A 1 114 ? 0.839 16.530 2.490 1.00 45.66 114 GLY A N 1
ATOM 928 C CA . GLY A 1 114 ? 1.091 16.199 3.901 1.00 45.66 114 GLY A CA 1
ATOM 929 C C . GLY A 1 114 ? 0.209 15.087 4.487 1.00 45.66 114 GLY A C 1
ATOM 930 O O . GLY A 1 114 ? 0.293 14.829 5.684 1.00 45.66 114 GLY A O 1
ATOM 931 N N . THR A 1 115 ? -0.603 14.398 3.678 1.00 48.81 115 THR A N 1
ATOM 932 C CA . THR A 1 115 ? -1.369 13.217 4.109 1.00 48.81 115 THR A CA 1
ATOM 933 C C . THR A 1 115 ? -0.429 12.032 4.324 1.00 48.81 115 THR A C 1
ATOM 935 O O . THR A 1 115 ? -0.235 11.199 3.446 1.00 48.81 115 THR A O 1
ATOM 938 N N . THR A 1 116 ? 0.207 11.936 5.484 1.00 55.59 116 THR A N 1
ATOM 939 C CA . THR A 1 116 ? 1.018 10.762 5.809 1.00 55.59 116 THR A CA 1
ATOM 940 C C . THR A 1 116 ? 0.096 9.614 6.208 1.00 55.59 116 THR A C 1
ATOM 942 O O . THR A 1 116 ? -0.407 9.591 7.330 1.00 55.59 116 THR A O 1
ATOM 945 N N . LEU A 1 117 ? -0.082 8.623 5.327 1.00 57.94 117 LEU A N 1
ATOM 946 C CA . LEU A 1 117 ? -0.594 7.335 5.788 1.00 57.94 117 LEU A CA 1
ATOM 947 C C . LEU A 1 117 ? 0.479 6.643 6.600 1.00 57.94 117 LEU A C 1
ATOM 949 O O . LEU A 1 117 ? 1.561 6.332 6.096 1.00 57.94 117 LEU A O 1
ATOM 953 N N . ASN A 1 118 ? 0.138 6.403 7.855 1.00 62.31 118 ASN A N 1
ATOM 954 C CA . ASN A 1 118 ? 0.970 5.675 8.780 1.00 62.31 118 ASN A CA 1
ATOM 955 C C . ASN A 1 118 ? 0.382 4.282 8.939 1.00 62.31 118 ASN A C 1
ATOM 957 O O . ASN A 1 118 ? -0.726 4.109 9.447 1.00 62.31 118 ASN A O 1
ATOM 961 N N . ILE A 1 119 ? 1.139 3.293 8.483 1.00 69.69 119 ILE A N 1
ATOM 962 C CA . ILE A 1 119 ? 0.7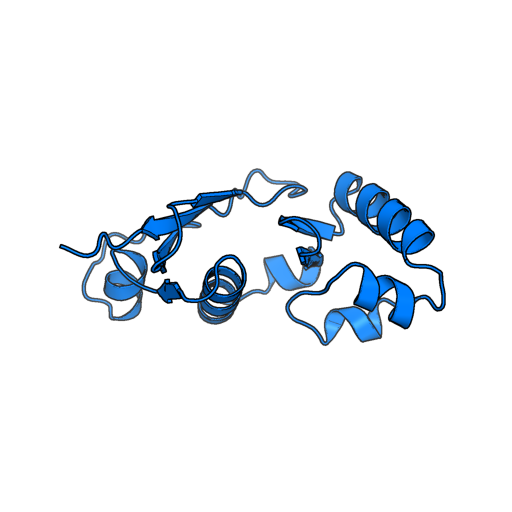71 1.895 8.660 1.00 69.69 119 ILE A CA 1
ATOM 963 C C . ILE A 1 119 ? 1.724 1.331 9.690 1.00 69.69 119 ILE A C 1
ATOM 965 O O . ILE A 1 119 ? 2.922 1.208 9.418 1.00 69.69 119 ILE A O 1
ATOM 969 N N . GLN A 1 120 ? 1.198 1.053 10.879 1.00 70.25 120 GLN A N 1
ATOM 970 C CA . GLN A 1 120 ? 1.955 0.413 11.939 1.00 70.25 120 GLN A CA 1
ATOM 971 C C . GLN A 1 120 ? 1.588 -1.059 11.985 1.00 70.25 120 GLN A C 1
ATOM 973 O O . GLN A 1 120 ? 0.420 -1.437 12.098 1.00 70.25 120 GLN A O 1
ATOM 978 N N . THR A 1 121 ? 2.616 -1.890 11.930 1.00 65.38 121 THR A N 1
ATOM 979 C CA . THR A 1 121 ? 2.479 -3.305 12.215 1.00 65.38 121 THR A CA 1
ATOM 980 C C . THR A 1 121 ? 3.117 -3.604 13.559 1.00 65.38 121 THR A C 1
ATOM 982 O O . THR A 1 121 ? 4.238 -3.166 13.816 1.00 65.38 121 THR A O 1
ATOM 985 N N . ILE A 1 122 ? 2.409 -4.333 14.418 1.00 72.44 122 ILE A N 1
ATOM 986 C CA . ILE A 1 122 ? 2.878 -4.752 15.742 1.00 72.44 122 ILE A CA 1
ATOM 987 C C . ILE A 1 122 ? 3.225 -6.243 15.690 1.00 72.44 122 ILE A C 1
ATOM 989 O O . ILE A 1 122 ? 2.422 -7.052 15.222 1.00 72.44 122 ILE A O 1
ATOM 993 N N . GLN A 1 123 ? 4.432 -6.602 16.133 1.00 73.88 123 GLN A N 1
ATOM 994 C CA . GLN A 1 123 ? 4.860 -7.995 16.252 1.00 73.88 123 GLN A CA 1
ATOM 995 C C . GLN A 1 123 ? 4.134 -8.682 17.415 1.00 73.88 123 GLN A C 1
ATOM 997 O O . GLN A 1 123 ? 4.194 -8.202 18.545 1.00 73.88 123 GLN A O 1
ATOM 1002 N N . VAL A 1 124 ? 3.536 -9.845 17.162 1.00 70.00 124 VAL A N 1
ATOM 1003 C CA . VAL A 1 124 ? 3.162 -10.783 18.229 1.00 70.00 124 VAL A CA 1
ATOM 1004 C C . VAL A 1 124 ? 4.416 -11.549 18.638 1.00 70.00 124 VAL A C 1
ATOM 1006 O O . VAL A 1 124 ? 4.999 -12.267 17.825 1.00 70.00 124 VAL A O 1
ATOM 1009 N N . SER A 1 125 ? 4.878 -11.368 19.872 1.00 65.06 125 SER A N 1
ATOM 1010 C CA . SER A 1 125 ? 5.899 -1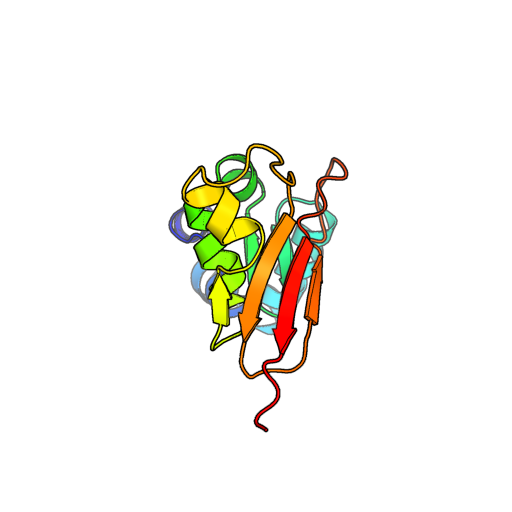2.239 20.452 1.00 65.06 125 SER A CA 1
ATOM 1011 C C . SER A 1 125 ? 5.271 -13.590 20.781 1.00 65.06 125 SER A C 1
ATOM 1013 O O . SER A 1 125 ? 4.253 -13.640 21.471 1.00 65.06 125 SER A O 1
ATOM 1015 N N . ASN A 1 126 ? 5.878 -14.675 20.301 1.00 59.47 126 ASN A N 1
ATOM 1016 C CA . ASN A 1 126 ? 5.585 -15.998 20.841 1.00 59.47 126 ASN A CA 1
ATOM 1017 C C . ASN A 1 126 ? 6.119 -16.038 22.278 1.00 59.47 126 ASN A C 1
ATOM 1019 O O . ASN A 1 126 ? 7.280 -15.687 22.498 1.00 59.47 126 ASN A O 1
ATOM 1023 N N . TRP A 1 127 ? 5.243 -16.389 23.215 1.00 51.41 127 TRP A N 1
ATOM 1024 C CA . TRP A 1 127 ? 5.574 -16.659 24.613 1.00 51.41 127 TRP A CA 1
ATOM 1025 C C . TRP A 1 127 ? 6.117 -18.078 24.756 1.00 51.41 127 TRP A C 1
ATOM 1027 O O . TRP A 1 127 ? 5.605 -18.963 24.031 1.00 51.41 127 TRP A O 1
#

Secondary structure (DSSP, 8-state):
-HHHHHTSSSB-HHHHHHHHT--HHHHHHHHHHHHHHTSEEEEETTEEEEHHHHTT--HHHHHHHHHHHSSSEEE-HHHHHHHTTS-S---TTEEEEEESSPPEEEE-B--TT----EEEEEE----

Radius of gyration: 15.73 Å; chains: 1; bounding box: 35×34×47 Å

pLDDT: mean 82.94, std 10.13, range [45.66, 91.5]

Sequence (127 aa):
LWEKLKEKLFFSTEDVANAAGGTGESANVFCSRYAKKGTFIKLKKNFYILEQIWERCTQREFFKIANFLQVPSYISCMSALSYYGITTQIQRDWYESISLRRSAKFEAKGLKGGTTLNIQTIQVSNW

Foldseek 3Di:
DVVQQVVDQKFFLVSQCVVVVHDSVVSVVVLVVCLQVLQWKDFDHRIIGGPVSVVVDDLVSVQVVLCVVDPNKHWDDPSVCVVVVVDPPDDPLETEIEDQDDWDWTWIGRDPPPSTRTRTYHHDDDD